Protein AF-A0A933VSG5-F1 (afdb_monomer)

Nearest PDB structures (foldseek):
  2kna-assembly1_A  TM=1.760E-01  e=7.085E+00  Homo sapiens

Mean predicted aligned error: 4.63 Å

Solvent-accessible surface area (backbone atoms only — not comparable to full-atom values): 6230 Å² total; per-residue (Å²): 77,74,54,62,75,73,73,94,55,78,38,62,72,54,83,40,84,48,96,75,25,53,80,78,60,70,47,81,47,76,31,59,65,32,56,52,56,51,50,56,51,40,52,54,43,26,74,76,70,74,48,83,77,66,56,62,94,71,57,54,89,62,60,84,60,87,97,70,75,95,78,81,82,81,76,78,75,97,70,90,74,92,44,65,59,57,56,48,54,55,62,75,74,109

Secondary structure (DSSP, 8-state):
-EEES--SSGGGSS-S-STTS----EEE--STTHHHHHHHHHHHHHHHHS----STTTS------TT----------S-SS--HHHHHHHHHH-

pLDDT: mean 91.61, std 5.75, range [72.31, 97.94]

Foldseek 3Di:
DKDWDDDPDPLDVDPPPDPSHDDIDMDDDAFPQVQVVLVVVQVVCCVVPVDGDDDCVSRNDGDHDPPDDDDDDADFDPDPDDGPVNVVVVVVVD

Radius of gyration: 16.52 Å; Cα contacts (8 Å, |Δi|>4): 83; chains: 1; bounding box: 40×34×36 Å

Sequence (94 aa):
GMTGGVGIADEWTGDAQDPDHWRDTHVRVTGPIVRGLQGAFAEHWLEATGQVLVGPDHLPELEERDGGGPMQLVRSKAGVGDTNVEALYFLALA

Structure (mmCIF, N/CA/C/O backbone):
data_AF-A0A933VSG5-F1
#
_entry.id   AF-A0A933VSG5-F1
#
loop_
_atom_site.group_PDB
_atom_site.id
_atom_site.type_symbol
_atom_site.label_atom_id
_atom_site.label_alt_id
_atom_site.label_comp_id
_atom_site.label_asym_id
_atom_site.label_entity_id
_atom_site.label_seq_id
_atom_site.pdbx_PDB_ins_code
_atom_site.Cartn_x
_atom_site.Cartn_y
_atom_site.Cartn_z
_atom_site.occupancy
_atom_site.B_iso_or_equiv
_atom_site.auth_seq_id
_atom_site.auth_comp_id
_atom_site.auth_asym_id
_atom_site.auth_atom_id
_atom_site.pdbx_PDB_model_num
ATOM 1 N N . GLY A 1 1 ? -7.357 -6.155 1.293 1.00 92.69 1 GLY A N 1
ATOM 2 C CA . GLY A 1 1 ? -6.569 -5.187 0.516 1.00 92.69 1 GLY A CA 1
ATOM 3 C C . GLY A 1 1 ? -5.420 -5.902 -0.155 1.00 92.69 1 GLY A C 1
ATOM 4 O O . GLY A 1 1 ? -5.040 -6.975 0.301 1.00 92.69 1 GLY A O 1
ATOM 5 N N . MET A 1 2 ? -4.906 -5.320 -1.229 1.00 94.62 2 MET A N 1
ATOM 6 C CA . MET A 1 2 ? -3.770 -5.822 -2.000 1.00 94.62 2 MET A CA 1
ATOM 7 C C . MET A 1 2 ? -2.713 -4.710 -2.067 1.00 94.62 2 MET A C 1
ATOM 9 O O . MET A 1 2 ? -3.091 -3.539 -2.136 1.00 94.62 2 MET A O 1
ATOM 13 N N . THR A 1 3 ? -1.427 -5.045 -1.981 1.00 94.25 3 THR A N 1
ATOM 14 C CA . THR A 1 3 ? -0.311 -4.095 -2.138 1.00 94.25 3 THR A CA 1
ATOM 15 C C . THR A 1 3 ? 0.960 -4.822 -2.588 1.00 94.25 3 THR A C 1
ATOM 17 O O . THR A 1 3 ? 1.130 -6.004 -2.296 1.00 94.25 3 THR A O 1
ATOM 20 N N . GLY A 1 4 ? 1.847 -4.129 -3.297 1.00 92.69 4 GLY A N 1
ATOM 21 C CA . GLY A 1 4 ? 3.075 -4.665 -3.894 1.00 92.69 4 GLY A CA 1
ATOM 22 C C . GLY A 1 4 ? 3.361 -3.978 -5.229 1.00 92.69 4 GLY A C 1
ATOM 23 O O . GLY A 1 4 ? 2.722 -2.970 -5.527 1.00 92.69 4 GLY A O 1
ATOM 24 N N . GLY A 1 5 ? 4.282 -4.512 -6.031 1.00 91.75 5 GLY A N 1
ATOM 25 C CA . GLY A 1 5 ? 4.675 -3.876 -7.296 1.00 91.75 5 GLY A CA 1
ATOM 26 C C . GLY A 1 5 ? 3.906 -4.337 -8.541 1.00 91.75 5 GLY A C 1
ATOM 27 O O . GLY A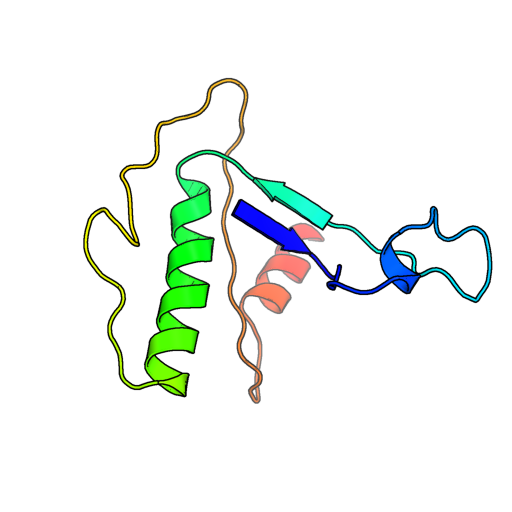 1 5 ? 4.013 -3.697 -9.585 1.00 91.75 5 GLY A O 1
ATOM 28 N N . VAL A 1 6 ? 3.070 -5.381 -8.429 1.00 93.31 6 VAL A N 1
ATOM 29 C CA . VAL A 1 6 ? 2.296 -5.908 -9.568 1.00 93.31 6 VAL A CA 1
ATOM 30 C C . VAL A 1 6 ? 1.364 -4.852 -10.183 1.00 93.31 6 VAL A C 1
ATOM 32 O O . VAL A 1 6 ? 0.615 -4.167 -9.480 1.00 93.31 6 VAL A O 1
ATOM 35 N N . GLY A 1 7 ? 1.391 -4.754 -11.509 1.00 91.19 7 GLY A N 1
ATOM 36 C CA . GLY A 1 7 ? 0.433 -4.002 -12.317 1.00 91.19 7 GLY A CA 1
ATOM 37 C C . GLY A 1 7 ? -0.654 -4.904 -12.912 1.00 91.19 7 GLY A C 1
ATOM 38 O O . GLY A 1 7 ? -0.728 -6.095 -12.620 1.00 91.19 7 GLY A O 1
ATOM 39 N N . ILE A 1 8 ? -1.497 -4.330 -13.775 1.00 92.31 8 ILE A N 1
ATOM 40 C CA . ILE A 1 8 ? -2.486 -5.075 -14.570 1.00 92.31 8 ILE A CA 1
ATOM 41 C C . ILE A 1 8 ? -1.992 -5.090 -16.018 1.00 92.31 8 ILE A C 1
ATOM 43 O O . ILE A 1 8 ? -2.252 -4.144 -16.760 1.00 92.31 8 ILE A O 1
ATOM 47 N N . ALA A 1 9 ? -1.229 -6.121 -16.381 1.00 94.44 9 ALA A N 1
ATOM 48 C CA . ALA A 1 9 ? -0.666 -6.308 -17.718 1.00 94.44 9 ALA A CA 1
ATOM 49 C C . ALA A 1 9 ? -0.239 -7.776 -17.930 1.00 94.44 9 ALA A C 1
ATOM 51 O O . ALA A 1 9 ? -0.110 -8.519 -16.951 1.00 94.44 9 ALA A O 1
ATOM 52 N N . ASP A 1 10 ? -0.031 -8.190 -19.183 1.00 96.31 10 ASP A N 1
ATOM 53 C CA . ASP A 1 10 ? 0.269 -9.586 -19.544 1.00 96.31 10 ASP A CA 1
ATOM 54 C C . ASP A 1 10 ? 1.628 -10.051 -18.988 1.00 96.31 10 ASP A C 1
ATOM 56 O O . ASP A 1 10 ? 1.770 -11.199 -18.564 1.00 96.31 10 ASP A O 1
ATOM 60 N N . GLU A 1 11 ? 2.592 -9.139 -18.867 1.00 96.00 11 GLU A N 1
ATOM 61 C CA . GLU A 1 11 ? 3.937 -9.368 -18.325 1.00 96.00 11 GLU A CA 1
ATOM 62 C C . GLU A 1 11 ? 3.912 -9.873 -16.870 1.00 96.00 11 GLU A C 1
ATOM 64 O O . GLU A 1 11 ? 4.854 -10.515 -16.406 1.00 96.00 11 GLU A O 1
ATOM 69 N N . TRP A 1 12 ? 2.819 -9.619 -16.142 1.00 95.06 12 TRP A N 1
ATOM 70 C CA . TRP A 1 12 ? 2.622 -10.048 -14.755 1.00 95.06 12 TRP A CA 1
ATOM 71 C C . TRP A 1 12 ? 1.937 -11.411 -14.604 1.00 95.06 12 TRP A C 1
ATOM 73 O O . TRP A 1 12 ? 1.703 -11.856 -13.481 1.00 95.06 12 TRP A O 1
ATOM 83 N N . THR A 1 13 ? 1.579 -12.072 -15.706 1.00 94.12 13 THR A N 1
ATOM 84 C CA . THR A 1 13 ? 0.827 -13.340 -15.675 1.00 94.12 13 THR A CA 1
ATOM 85 C C . THR A 1 13 ? 1.712 -14.587 -15.612 1.00 94.12 13 THR A C 1
ATOM 87 O O . THR A 1 13 ? 1.201 -15.689 -15.408 1.00 94.12 13 THR A O 1
ATOM 90 N N . GLY A 1 14 ? 3.027 -14.418 -15.768 1.00 91.88 14 GLY A N 1
ATOM 91 C CA . GLY A 1 14 ? 4.012 -15.499 -15.735 1.00 91.88 14 GLY A CA 1
ATOM 92 C C . GLY A 1 14 ? 4.626 -15.751 -14.357 1.00 91.88 14 GLY A C 1
ATOM 93 O O . GLY A 1 14 ? 4.284 -15.121 -13.361 1.00 91.88 14 GLY A O 1
ATOM 94 N N . ASP A 1 15 ? 5.590 -16.665 -14.331 1.00 93.88 15 ASP A N 1
ATOM 95 C CA . ASP A 1 15 ? 6.417 -17.046 -13.178 1.00 93.88 15 ASP A CA 1
ATOM 96 C C . ASP A 1 15 ? 7.857 -16.516 -13.322 1.00 93.88 15 ASP A C 1
ATOM 98 O O . ASP A 1 15 ? 8.833 -17.178 -12.970 1.00 93.88 15 ASP A O 1
ATOM 102 N N . ALA A 1 16 ? 8.005 -15.329 -13.928 1.00 93.12 16 ALA A N 1
ATOM 103 C CA . ALA A 1 16 ? 9.299 -14.715 -14.247 1.00 93.12 16 ALA A CA 1
ATOM 104 C C . ALA A 1 16 ? 10.291 -15.675 -14.941 1.00 93.12 16 ALA A C 1
ATOM 106 O O . ALA A 1 16 ? 11.503 -15.634 -14.711 1.00 93.12 16 ALA A O 1
ATOM 107 N N . GLN A 1 17 ? 9.762 -16.582 -15.761 1.00 95.38 17 GLN A 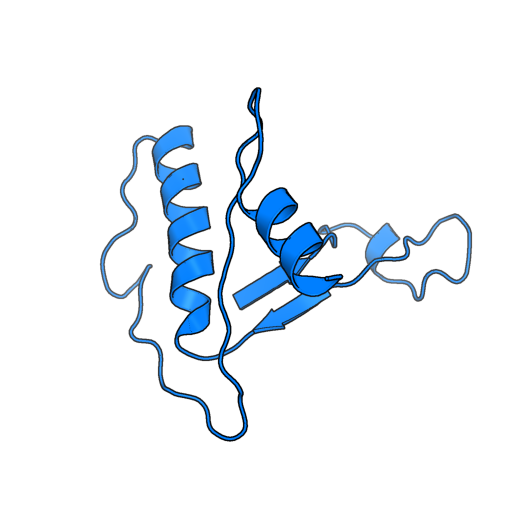N 1
ATOM 108 C CA . GLN A 1 17 ? 10.507 -17.695 -16.341 1.00 95.38 17 GLN A CA 1
ATOM 109 C C . GLN A 1 17 ? 11.369 -17.296 -17.547 1.00 95.38 17 GLN A C 1
ATOM 111 O O . GLN A 1 17 ? 12.237 -18.060 -17.970 1.00 95.38 17 GLN A O 1
ATOM 116 N N . ASP A 1 18 ? 11.116 -16.121 -18.119 1.00 96.31 18 ASP A N 1
ATOM 117 C CA . ASP A 1 18 ? 11.762 -15.601 -19.318 1.00 96.31 18 ASP A CA 1
ATOM 118 C C . ASP A 1 18 ? 11.790 -14.053 -19.288 1.00 96.31 18 ASP A C 1
ATOM 120 O O . ASP A 1 18 ? 11.199 -13.447 -18.391 1.00 96.31 18 ASP A O 1
ATOM 124 N N . PRO A 1 19 ? 12.500 -13.390 -20.223 1.00 96.50 19 PRO A N 1
ATOM 125 C CA . PRO A 1 19 ? 12.622 -11.929 -20.241 1.00 96.50 19 PRO A CA 1
ATOM 126 C C . PRO A 1 19 ? 11.319 -11.151 -20.471 1.00 96.50 19 PRO A C 1
ATOM 128 O O . PRO A 1 19 ? 11.301 -9.950 -20.204 1.00 96.50 19 PRO A O 1
ATOM 131 N N . ASP A 1 20 ? 10.260 -11.801 -20.960 1.00 97.06 20 ASP A N 1
ATOM 132 C CA . ASP A 1 20 ? 8.976 -11.158 -21.249 1.00 97.06 20 ASP A CA 1
ATOM 133 C C . ASP A 1 20 ? 8.059 -11.124 -20.010 1.00 97.06 20 ASP A C 1
ATOM 135 O O . ASP A 1 20 ? 7.037 -10.438 -20.019 1.00 97.06 20 ASP A O 1
ATOM 139 N N . HIS A 1 21 ? 8.429 -11.811 -18.918 1.00 97.12 21 HIS A N 1
ATOM 140 C CA . HIS A 1 21 ? 7.629 -11.888 -17.692 1.00 97.12 21 HIS A CA 1
ATOM 141 C C . HIS A 1 21 ? 8.362 -11.315 -16.477 1.00 97.12 21 HIS A C 1
ATOM 143 O O . HIS A 1 21 ? 9.528 -11.611 -16.208 1.00 97.12 21 HIS A O 1
ATOM 149 N N . TRP A 1 22 ? 7.664 -10.489 -15.701 1.00 95.75 22 TRP A N 1
ATOM 150 C CA . TRP A 1 22 ? 8.268 -9.726 -14.612 1.00 95.75 22 TRP A CA 1
ATOM 151 C C . TRP A 1 22 ? 8.227 -10.467 -13.273 1.00 95.75 22 TRP A C 1
ATOM 153 O O . TRP A 1 22 ? 7.230 -11.080 -12.894 1.00 95.75 22 TRP A O 1
ATOM 163 N N . ARG A 1 23 ? 9.323 -10.352 -12.510 1.00 94.88 23 ARG A N 1
ATOM 164 C CA . ARG A 1 23 ? 9.426 -10.850 -11.131 1.00 94.88 23 ARG A CA 1
ATOM 165 C C . ARG A 1 23 ? 9.083 -9.751 -10.133 1.00 94.88 23 ARG A C 1
ATOM 167 O O . ARG A 1 23 ? 9.794 -8.751 -10.070 1.00 94.88 23 ARG A O 1
ATOM 174 N N . ASP A 1 24 ? 8.099 -9.981 -9.269 1.00 94.38 24 ASP A N 1
ATOM 175 C CA . ASP A 1 24 ? 7.734 -9.049 -8.190 1.00 94.38 24 ASP A CA 1
ATOM 176 C C . ASP A 1 24 ? 7.088 -9.792 -7.016 1.00 94.38 24 ASP A C 1
ATOM 178 O O . ASP A 1 24 ? 6.939 -11.013 -7.021 1.00 94.38 24 ASP A O 1
ATOM 182 N N . THR A 1 25 ? 6.777 -9.067 -5.951 1.00 93.38 25 THR A N 1
ATOM 183 C CA . THR A 1 25 ? 6.108 -9.546 -4.751 1.00 93.38 25 THR A CA 1
ATOM 184 C C . THR A 1 25 ? 4.841 -8.737 -4.526 1.00 93.38 25 THR A C 1
ATOM 186 O O . THR A 1 25 ? 4.862 -7.518 -4.352 1.00 93.38 25 THR A O 1
ATOM 189 N N . HIS A 1 26 ? 3.723 -9.449 -4.464 1.00 94.06 26 HIS A N 1
ATOM 190 C CA . HIS A 1 26 ? 2.426 -8.875 -4.159 1.00 94.06 26 HIS A CA 1
ATOM 191 C C . HIS A 1 26 ? 1.818 -9.578 -2.953 1.00 94.06 26 HIS A C 1
ATOM 193 O O . HIS A 1 26 ? 1.899 -10.798 -2.817 1.00 94.06 26 HIS A O 1
ATOM 199 N N . VAL A 1 27 ? 1.219 -8.804 -2.057 1.00 94.44 27 VAL A N 1
ATOM 200 C CA . VAL A 1 27 ? 0.715 -9.296 -0.779 1.00 94.44 27 VAL A CA 1
ATOM 201 C C . VAL A 1 27 ? -0.763 -8.973 -0.655 1.00 94.44 27 VAL A C 1
ATOM 203 O O . VAL A 1 27 ? -1.202 -7.831 -0.812 1.00 94.44 27 VAL A O 1
ATOM 206 N N . ARG A 1 28 ? -1.537 -9.999 -0.297 1.00 94.69 28 ARG A N 1
ATOM 207 C CA . ARG A 1 28 ? -2.915 -9.845 0.158 1.00 94.69 28 ARG A CA 1
ATOM 208 C C . ARG A 1 28 ? -2.935 -9.688 1.670 1.00 94.69 28 ARG A C 1
ATOM 210 O O . ARG A 1 28 ? -2.481 -10.570 2.389 1.00 94.69 28 ARG A O 1
ATOM 217 N N . VAL A 1 29 ? -3.554 -8.613 2.145 1.00 94.25 29 VAL A N 1
ATOM 218 C CA . VAL A 1 29 ? -3.803 -8.379 3.572 1.00 94.25 29 VAL A CA 1
ATOM 219 C C . VAL A 1 29 ? -5.299 -8.358 3.867 1.00 94.25 29 VAL A C 1
ATOM 221 O O . VAL A 1 29 ? -6.113 -7.888 3.062 1.00 94.25 29 VAL A O 1
ATOM 224 N N . THR A 1 30 ? -5.681 -8.866 5.033 1.00 94.62 30 T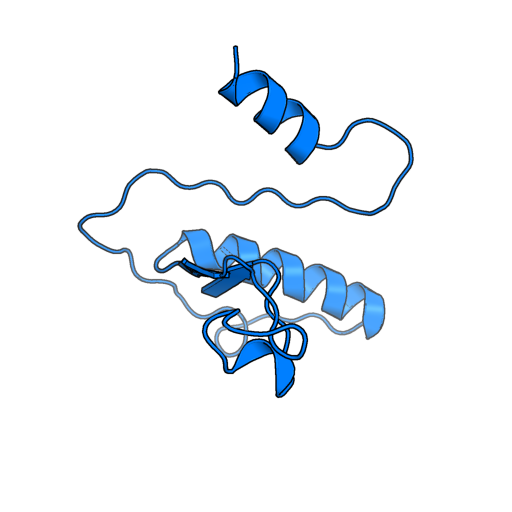HR A N 1
ATOM 2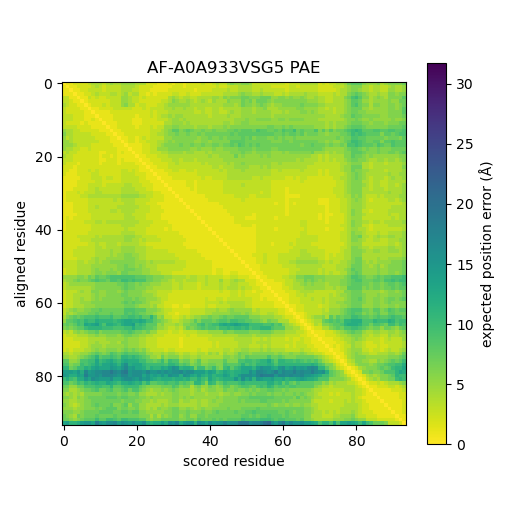25 C CA . THR A 1 30 ? -7.076 -8.946 5.488 1.00 94.62 30 THR A CA 1
ATOM 226 C C . THR A 1 30 ? -7.219 -8.405 6.902 1.00 94.62 30 THR A C 1
ATOM 228 O O . THR A 1 30 ? -6.250 -8.395 7.656 1.00 94.62 30 THR A O 1
ATOM 231 N N . GLY A 1 31 ? -8.433 -7.993 7.264 1.00 95.19 31 GLY A N 1
ATOM 232 C CA . GLY A 1 31 ? -8.737 -7.438 8.580 1.00 95.19 31 GLY A CA 1
ATOM 233 C C . GLY A 1 31 ? -8.534 -5.922 8.667 1.00 95.19 31 GLY A C 1
ATOM 234 O O . GLY A 1 31 ? -8.426 -5.255 7.629 1.00 95.19 31 GLY A O 1
ATOM 235 N N . PRO A 1 32 ? -8.457 -5.363 9.887 1.00 95.12 32 PRO A N 1
ATOM 236 C CA . PRO A 1 32 ? -8.462 -3.916 10.118 1.00 95.12 32 PRO A CA 1
ATOM 237 C C . PRO A 1 32 ? -7.351 -3.144 9.393 1.00 95.12 32 PRO A C 1
ATOM 239 O O . PRO A 1 32 ? -7.553 -1.994 9.004 1.00 95.12 32 PRO A O 1
ATOM 242 N N . ILE A 1 33 ? -6.208 -3.786 9.117 1.00 95.31 33 ILE A N 1
ATOM 243 C CA . ILE A 1 33 ? -5.088 -3.191 8.368 1.00 95.31 33 ILE A CA 1
ATOM 244 C C . ILE A 1 33 ? -5.494 -2.669 6.979 1.00 95.31 33 ILE A C 1
ATOM 246 O O . ILE A 1 33 ? -4.911 -1.710 6.471 1.00 95.31 33 ILE A O 1
ATOM 250 N N . VAL A 1 34 ? -6.541 -3.245 6.373 1.00 96.00 34 VAL A N 1
ATOM 251 C CA . VAL A 1 34 ? -7.074 -2.804 5.075 1.00 96.00 34 VAL A CA 1
ATOM 252 C C . VAL A 1 34 ? -7.557 -1.352 5.126 1.00 96.00 34 VAL A C 1
ATOM 254 O O . VAL A 1 34 ? -7.488 -0.667 4.103 1.00 96.00 34 VAL A O 1
ATOM 257 N N . ARG A 1 35 ? -7.949 -0.839 6.302 1.00 95.56 35 ARG A N 1
ATOM 258 C CA . ARG A 1 35 ? -8.341 0.565 6.471 1.00 95.56 35 ARG A CA 1
ATOM 259 C C . ARG A 1 35 ? -7.223 1.521 6.077 1.00 95.56 35 ARG A C 1
ATOM 261 O O . ARG A 1 35 ? -7.497 2.547 5.462 1.00 95.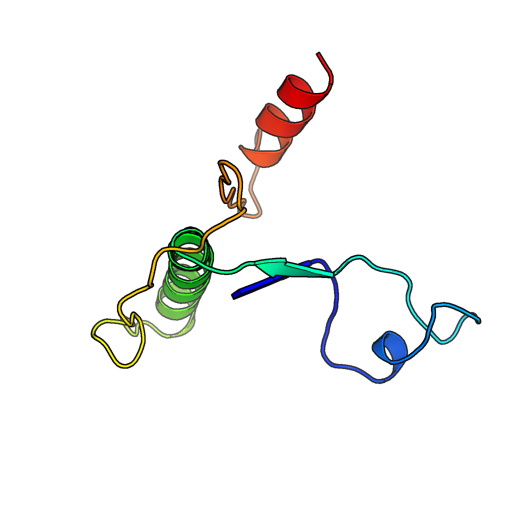56 35 ARG A O 1
ATOM 268 N N . GLY A 1 36 ? -5.972 1.180 6.386 1.00 94.75 36 GLY A N 1
ATOM 269 C CA . GLY A 1 36 ? -4.828 1.993 5.986 1.00 94.75 36 GLY A CA 1
ATOM 270 C C . GLY A 1 36 ? -4.728 2.121 4.463 1.00 94.75 36 GLY A C 1
ATOM 271 O O . GLY A 1 36 ? -4.499 3.217 3.954 1.00 94.75 36 GLY A O 1
ATOM 272 N N . LEU A 1 37 ? -4.936 1.015 3.735 1.00 95.38 37 LEU A N 1
ATOM 273 C CA . LEU A 1 37 ? -4.865 0.995 2.269 1.00 95.38 37 LEU A CA 1
ATOM 274 C C . LEU A 1 37 ? -6.000 1.822 1.658 1.00 95.38 37 LEU A C 1
ATOM 276 O O . LEU A 1 37 ? -5.765 2.611 0.747 1.00 95.38 37 LEU A O 1
ATOM 280 N N . GLN A 1 38 ? -7.213 1.693 2.203 1.00 95.75 38 GLN A N 1
ATOM 281 C CA . GLN A 1 38 ? -8.353 2.524 1.806 1.00 95.75 38 GLN A CA 1
ATOM 282 C C . GLN A 1 38 ? -8.083 4.010 2.053 1.00 95.75 38 GLN A C 1
ATOM 284 O O . GLN A 1 38 ? -8.377 4.826 1.189 1.00 95.75 38 GLN A O 1
ATOM 289 N N . GLY A 1 39 ? -7.482 4.363 3.194 1.00 94.12 39 GLY A N 1
ATOM 290 C CA . GLY A 1 39 ? -7.107 5.742 3.505 1.00 94.12 39 GLY A CA 1
ATOM 291 C C . GLY A 1 39 ? -6.057 6.305 2.544 1.00 94.12 39 GLY A C 1
ATOM 292 O O . GLY A 1 39 ? -6.195 7.436 2.091 1.00 94.12 39 GLY A O 1
ATOM 293 N N . ALA A 1 40 ? -5.039 5.514 2.183 1.00 93.38 40 ALA A N 1
ATOM 294 C CA . ALA A 1 40 ? -4.052 5.897 1.169 1.00 93.38 40 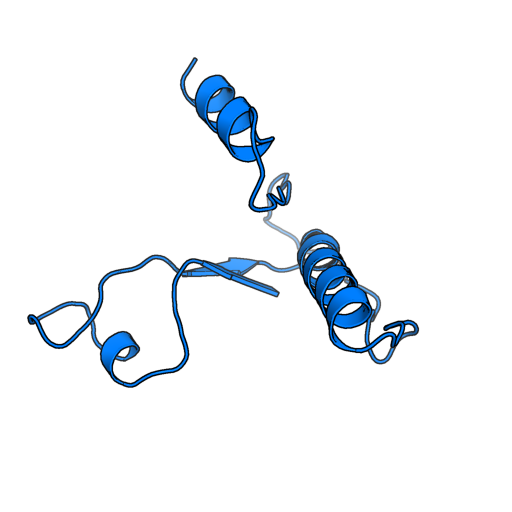ALA A CA 1
ATOM 295 C C . ALA A 1 40 ? -4.713 6.194 -0.185 1.00 93.38 40 ALA A C 1
ATOM 297 O O . ALA A 1 40 ? -4.454 7.229 -0.791 1.00 93.38 40 ALA A O 1
ATOM 298 N N . PHE A 1 41 ? -5.599 5.301 -0.631 1.00 94.38 41 PHE A N 1
ATOM 299 C CA . PHE A 1 41 ? -6.318 5.475 -1.886 1.00 94.38 41 PHE A CA 1
ATOM 300 C C . PHE A 1 41 ? -7.260 6.685 -1.850 1.00 94.38 41 PHE A C 1
ATOM 302 O O . PHE A 1 41 ? -7.260 7.481 -2.782 1.00 94.38 41 PHE A O 1
ATOM 309 N N . ALA A 1 42 ? -8.033 6.854 -0.774 1.00 95.56 42 ALA A N 1
ATOM 310 C CA . ALA A 1 42 ? -8.981 7.958 -0.634 1.00 95.56 42 ALA A CA 1
ATOM 311 C C . ALA A 1 42 ? -8.288 9.328 -0.636 1.00 95.56 42 ALA A C 1
ATOM 313 O O . ALA A 1 42 ? -8.822 10.278 -1.202 1.00 95.56 42 ALA A O 1
ATOM 314 N N . GLU A 1 43 ? -7.093 9.424 -0.049 1.00 93.31 43 GLU A N 1
ATOM 315 C CA . GLU A 1 43 ? -6.278 10.638 -0.085 1.00 93.31 43 GLU A CA 1
ATOM 316 C C . GLU A 1 43 ? -5.858 10.993 -1.518 1.00 93.31 43 GLU A C 1
ATOM 318 O O . GLU A 1 43 ? -6.084 12.119 -1.957 1.00 93.31 43 GLU A O 1
ATOM 323 N N . HIS A 1 44 ? -5.336 10.024 -2.279 1.00 93.81 44 HIS A N 1
ATOM 324 C CA . HIS A 1 44 ? -4.997 10.236 -3.690 1.00 93.81 44 HIS A CA 1
ATOM 325 C C . HIS A 1 44 ? -6.235 10.523 -4.551 1.00 93.81 44 HIS A C 1
ATOM 327 O O . HIS A 1 44 ? -6.171 11.337 -5.468 1.00 93.81 44 HIS A O 1
ATOM 333 N N . TRP A 1 45 ? -7.373 9.888 -4.258 1.00 96.50 45 TRP A N 1
ATOM 334 C CA . TRP A 1 45 ? -8.624 10.131 -4.975 1.00 96.50 45 TRP A CA 1
ATOM 335 C C . TRP A 1 45 ? -9.114 11.563 -4.780 1.00 96.50 45 TRP A C 1
ATOM 337 O O . TRP A 1 45 ? -9.478 12.229 -5.751 1.00 96.50 45 TRP A O 1
ATOM 347 N N . LEU A 1 46 ? -9.088 12.052 -3.539 1.00 96.25 46 LEU A N 1
ATOM 348 C CA . LEU A 1 46 ? -9.442 13.430 -3.220 1.00 96.25 46 LEU A CA 1
ATOM 349 C C . LEU A 1 46 ? -8.513 14.417 -3.931 1.00 96.25 46 LEU A C 1
ATOM 351 O O . LEU A 1 46 ? -8.996 15.384 -4.512 1.00 96.25 46 LEU A O 1
ATOM 355 N N . GLU A 1 47 ? -7.205 14.159 -3.927 1.00 94.75 47 GLU A N 1
ATOM 356 C CA . GLU A 1 47 ? -6.221 14.992 -4.625 1.00 94.75 47 GLU A CA 1
ATOM 357 C C . GLU A 1 47 ? -6.471 15.033 -6.141 1.00 94.75 47 GLU A C 1
ATOM 359 O O . GLU A 1 47 ? -6.461 16.105 -6.741 1.00 94.75 47 GLU A O 1
ATOM 364 N N . ALA A 1 48 ? -6.750 13.882 -6.757 1.00 97.25 48 ALA A N 1
ATOM 365 C CA . ALA A 1 48 ? -6.920 13.773 -8.203 1.00 97.25 48 ALA A CA 1
ATOM 366 C C . ALA A 1 48 ? -8.278 14.285 -8.713 1.00 97.25 48 ALA A C 1
ATOM 368 O O . ALA A 1 48 ? -8.370 14.767 -9.841 1.00 97.25 48 ALA A O 1
ATOM 369 N N . THR A 1 49 ? -9.345 14.147 -7.919 1.00 97.94 49 THR A N 1
ATOM 370 C CA . THR A 1 49 ? -10.730 14.361 -8.385 1.00 97.94 49 THR A CA 1
ATOM 371 C C . THR A 1 49 ? -11.483 15.460 -7.637 1.00 97.94 49 THR A C 1
ATOM 373 O O . THR A 1 49 ? -12.531 15.907 -8.100 1.00 97.94 49 THR A O 1
ATOM 376 N N . GLY A 1 50 ? -11.002 15.873 -6.462 1.00 97.69 50 GLY A N 1
ATOM 377 C CA . GLY A 1 50 ? -11.733 16.743 -5.538 1.00 97.69 50 GLY A CA 1
ATOM 378 C C . GLY A 1 50 ? -12.909 16.066 -4.819 1.00 97.69 50 GLY A C 1
ATOM 379 O O . GLY A 1 50 ? -13.611 16.725 -4.054 1.00 97.69 50 GLY A O 1
ATOM 380 N N . GLN A 1 51 ? -13.150 14.769 -5.041 1.00 97.56 51 GLN A N 1
ATOM 381 C CA . GLN A 1 51 ? -14.260 14.034 -4.435 1.00 97.56 51 GLN A CA 1
ATOM 382 C C . GLN A 1 51 ? -13.834 13.317 -3.152 1.00 97.56 51 GLN A C 1
ATOM 384 O O . GLN A 1 51 ? -12.773 12.701 -3.079 1.00 97.56 51 GLN A O 1
ATOM 389 N N . VAL A 1 52 ? -14.704 13.346 -2.143 1.00 96.50 52 VAL A N 1
ATOM 390 C CA . VAL A 1 52 ? -14.470 12.685 -0.854 1.00 96.50 52 VAL A CA 1
ATOM 391 C C . VAL A 1 52 ? -15.125 11.301 -0.863 1.00 96.50 52 VAL A C 1
ATOM 393 O O . VAL A 1 52 ? -16.339 11.192 -1.025 1.00 96.50 52 VAL A O 1
ATOM 396 N N . LEU A 1 53 ? -14.332 10.247 -0.646 1.00 96.00 53 LEU A N 1
ATOM 397 C CA . LEU A 1 53 ? -14.835 8.881 -0.475 1.00 96.00 53 LEU A CA 1
ATOM 398 C C . LEU A 1 53 ? -15.200 8.631 0.994 1.00 96.00 53 LEU A C 1
ATOM 400 O O . LEU A 1 53 ? -14.322 8.510 1.847 1.00 96.00 53 LEU A O 1
ATOM 404 N N . VAL A 1 54 ? -16.498 8.553 1.290 1.00 92.88 54 VAL A N 1
ATOM 405 C CA . VAL A 1 54 ? -17.035 8.326 2.643 1.00 92.88 54 VAL A CA 1
ATOM 406 C C . VAL A 1 54 ? -18.241 7.394 2.61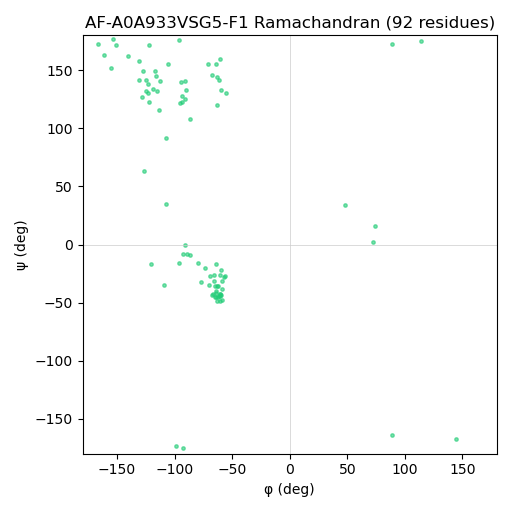8 1.00 92.88 54 VAL A C 1
ATOM 408 O O . VAL A 1 54 ? -18.881 7.214 1.588 1.00 92.88 54 VAL A O 1
ATOM 411 N N . GLY A 1 55 ? -18.574 6.836 3.781 1.00 93.06 55 GLY A N 1
ATOM 412 C CA . GLY A 1 55 ? -19.739 5.972 3.949 1.00 93.06 55 GLY A CA 1
ATOM 413 C C . GLY A 1 55 ? -19.449 4.491 3.686 1.00 93.06 55 GLY A C 1
ATOM 414 O O . GLY A 1 55 ? -18.347 4.133 3.266 1.00 93.06 55 GLY A O 1
ATOM 415 N N . PRO A 1 56 ? -20.430 3.618 3.965 1.00 92.31 56 PRO A N 1
ATOM 416 C CA . PRO A 1 56 ? -20.243 2.167 3.974 1.00 92.31 56 PRO A CA 1
ATOM 417 C C . PRO A 1 56 ? -19.911 1.579 2.596 1.00 92.31 56 PRO A C 1
ATOM 419 O O . PRO A 1 56 ? -19.217 0.569 2.533 1.00 92.31 56 PRO A O 1
ATOM 422 N N . ASP A 1 57 ? -20.323 2.232 1.507 1.00 92.94 57 ASP A N 1
ATOM 423 C CA . ASP A 1 57 ? -20.046 1.768 0.140 1.00 92.94 57 ASP A CA 1
ATOM 424 C C . ASP A 1 57 ? -18.558 1.887 -0.237 1.00 92.94 57 ASP A C 1
ATOM 426 O O . ASP A 1 57 ? -18.051 1.129 -1.063 1.00 92.94 57 ASP A O 1
ATOM 430 N N . HIS A 1 58 ? -17.833 2.824 0.383 1.00 93.06 58 HIS A N 1
ATOM 431 C CA . HIS A 1 58 ? -16.406 3.061 0.128 1.00 93.06 58 HIS A CA 1
ATOM 432 C C . HIS A 1 58 ? -15.516 2.618 1.292 1.00 93.06 58 HIS A C 1
ATOM 434 O O . HIS A 1 58 ? -14.397 2.140 1.098 1.00 93.06 58 HIS A O 1
ATOM 440 N N . LEU A 1 59 ? -16.020 2.769 2.514 1.00 93.25 59 LEU A N 1
ATOM 441 C CA . LEU A 1 59 ? -15.340 2.480 3.766 1.00 93.25 59 LEU A CA 1
ATOM 442 C C . LEU A 1 59 ? -16.204 1.532 4.617 1.00 93.25 59 LEU A C 1
ATOM 444 O O . LEU A 1 59 ? -16.598 1.908 5.723 1.00 93.25 59 LEU A O 1
ATOM 448 N N . PRO A 1 60 ? -16.466 0.296 4.152 1.00 94.12 60 PRO A N 1
ATOM 449 C CA . PRO A 1 60 ? -17.240 -0.676 4.918 1.00 94.12 60 PRO A CA 1
ATOM 450 C C . PRO A 1 60 ? -16.554 -0.995 6.244 1.00 94.12 60 PRO A C 1
ATOM 452 O O . PRO A 1 60 ? -15.344 -0.784 6.403 1.00 94.12 60 PRO A O 1
ATOM 455 N N . GLU A 1 61 ? -17.323 -1.509 7.197 1.00 94.19 61 GLU A N 1
ATOM 456 C CA . GLU A 1 61 ? -16.775 -2.062 8.430 1.00 94.19 61 GLU A CA 1
ATOM 457 C C . GLU A 1 61 ? -15.859 -3.252 8.110 1.00 94.19 61 GLU A C 1
ATOM 459 O O . GLU A 1 61 ? -16.098 -4.011 7.168 1.00 94.19 61 GLU A O 1
ATOM 464 N N . LEU A 1 62 ? -14.752 -3.362 8.842 1.00 94.25 62 LEU A N 1
ATOM 465 C CA . LEU A 1 62 ? -13.747 -4.393 8.615 1.00 94.25 62 LEU A CA 1
ATOM 466 C C . LEU A 1 62 ? -13.731 -5.321 9.818 1.00 94.25 62 LEU A C 1
ATOM 468 O O . LEU A 1 62 ? -13.371 -4.899 10.913 1.00 94.25 62 LEU A O 1
ATOM 472 N N . GLU A 1 63 ? -14.087 -6.578 9.588 1.00 93.31 63 GLU A N 1
ATOM 473 C CA . GLU A 1 63 ? -14.042 -7.611 10.617 1.00 93.31 63 GLU A CA 1
ATOM 474 C C . GLU A 1 63 ? -12.601 -7.924 11.032 1.00 93.31 63 GLU A C 1
ATOM 476 O O . GLU A 1 63 ? -11.671 -7.916 10.212 1.00 93.31 63 GLU A O 1
ATOM 481 N N . GLU A 1 64 ? -12.421 -8.249 12.310 1.00 91.31 64 GLU A N 1
ATOM 482 C CA . GLU A 1 64 ? -11.176 -8.827 12.802 1.00 91.31 64 GLU A CA 1
ATOM 483 C C . GLU A 1 64 ? -10.918 -10.201 12.167 1.00 91.31 64 GLU A C 1
ATOM 485 O O . GLU A 1 64 ? -11.823 -10.879 11.677 1.00 91.31 64 GLU A O 1
ATOM 490 N N . ARG A 1 65 ? -9.643 -10.598 12.107 1.00 90.25 65 ARG A N 1
ATOM 491 C CA . ARG A 1 65 ? -9.224 -11.870 11.511 1.00 90.25 65 ARG A CA 1
ATOM 492 C C . ARG A 1 65 ? -8.339 -12.620 12.491 1.00 90.25 65 ARG A C 1
ATOM 494 O O . ARG A 1 65 ? -7.321 -12.084 12.926 1.00 90.25 65 ARG A O 1
ATOM 501 N N . ASP A 1 66 ? -8.708 -13.864 12.766 1.00 89.50 66 ASP A N 1
ATOM 502 C CA . ASP A 1 66 ? -7.930 -14.760 13.618 1.00 89.50 66 ASP A CA 1
ATOM 503 C C . ASP A 1 66 ? -6.635 -15.218 12.935 1.00 89.50 66 ASP A C 1
ATOM 505 O O . ASP A 1 66 ? -6.534 -15.267 11.706 1.00 89.50 66 ASP A O 1
ATOM 509 N N . GLY A 1 67 ? -5.638 -15.589 13.744 1.00 86.88 67 GLY A N 1
ATOM 510 C CA . GLY A 1 67 ? -4.378 -16.162 13.256 1.00 86.88 67 GLY A CA 1
ATOM 511 C C . GLY A 1 67 ? -3.421 -15.161 12.596 1.00 86.88 67 GLY A C 1
ATOM 512 O O . GLY A 1 67 ? -2.495 -15.576 11.903 1.00 86.88 67 GLY A O 1
ATOM 513 N N . GLY A 1 68 ? -3.639 -13.856 12.794 1.00 87.44 68 GLY A N 1
ATOM 514 C CA . GLY A 1 68 ? -2.758 -12.781 12.335 1.00 87.44 68 GLY A CA 1
ATOM 515 C C . GLY A 1 68 ? -1.774 -12.282 13.400 1.00 87.44 68 GLY A C 1
ATOM 516 O O . GLY A 1 68 ? -1.819 -12.683 14.561 1.00 87.44 68 GLY A O 1
ATOM 517 N N . GLY A 1 69 ? -0.895 -11.366 12.993 1.00 91.12 69 GLY A N 1
ATOM 518 C CA . GLY A 1 69 ? -0.013 -10.613 13.887 1.00 91.12 69 GLY A CA 1
ATOM 519 C C . GLY A 1 69 ? -0.222 -9.101 13.751 1.00 91.12 69 GLY A C 1
ATOM 520 O O . GLY A 1 69 ? -0.934 -8.660 12.841 1.00 91.12 69 GLY A O 1
ATOM 521 N N . PRO A 1 70 ? 0.401 -8.295 14.629 1.00 90.62 70 PRO A N 1
ATOM 522 C CA . PRO A 1 70 ? 0.400 -6.844 14.495 1.00 90.62 70 PRO A CA 1
ATOM 523 C C . PRO A 1 70 ? 0.938 -6.430 13.123 1.00 90.62 70 PRO A C 1
ATOM 525 O O . PRO A 1 70 ? 1.996 -6.889 12.695 1.00 90.62 70 PRO A O 1
ATOM 528 N N . MET A 1 71 ? 0.207 -5.557 12.436 1.00 92.19 71 MET A N 1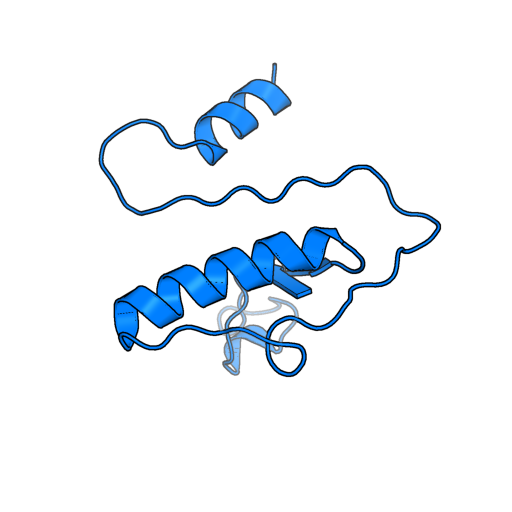
ATOM 529 C CA . MET A 1 71 ? 0.597 -5.022 11.135 1.00 92.19 71 MET A CA 1
ATOM 530 C C . MET A 1 71 ? 0.468 -3.505 11.146 1.00 92.19 71 MET A C 1
ATOM 532 O O . MET A 1 71 ? -0.492 -2.957 11.687 1.00 92.19 71 MET A O 1
ATOM 536 N N . GLN A 1 72 ? 1.412 -2.836 10.493 1.00 91.50 72 GLN A N 1
ATOM 537 C CA . GLN A 1 72 ? 1.386 -1.397 10.282 1.00 91.50 72 GLN A CA 1
ATOM 538 C C . GLN A 1 72 ? 1.500 -1.107 8.791 1.00 91.50 72 GLN A C 1
ATOM 540 O O . GLN A 1 72 ? 2.369 -1.643 8.107 1.00 91.50 72 GLN A O 1
ATOM 545 N N . LEU A 1 73 ? 0.626 -0.232 8.294 1.00 91.94 73 LEU A N 1
ATOM 546 C CA . LEU A 1 73 ? 0.781 0.331 6.964 1.00 91.94 73 LEU A CA 1
ATOM 547 C C . LEU A 1 73 ? 1.603 1.610 7.063 1.00 91.94 73 LEU A C 1
ATOM 549 O O . LEU A 1 73 ? 1.298 2.495 7.862 1.00 91.94 73 LEU A O 1
ATOM 553 N N . VAL A 1 74 ? 2.593 1.725 6.189 1.00 90.19 74 VAL A N 1
ATOM 554 C CA . VAL A 1 74 ? 3.420 2.918 6.051 1.00 90.19 74 VAL A CA 1
ATOM 555 C C . VAL A 1 74 ? 3.164 3.500 4.673 1.00 90.19 74 VAL A C 1
ATOM 557 O O . VAL A 1 74 ? 3.146 2.779 3.678 1.00 90.19 74 VAL A O 1
ATOM 560 N N . ARG A 1 75 ? 2.933 4.808 4.625 1.00 84.81 75 ARG A N 1
ATOM 561 C CA . ARG A 1 75 ? 2.727 5.553 3.384 1.00 84.81 75 ARG A CA 1
ATOM 562 C C . ARG A 1 75 ? 3.906 6.493 3.192 1.00 84.81 75 ARG A C 1
ATOM 564 O O . ARG A 1 75 ? 4.349 7.114 4.159 1.00 84.81 75 ARG A O 1
ATOM 571 N N . SER A 1 76 ? 4.349 6.620 1.951 1.00 82.00 76 SER A N 1
ATOM 572 C CA . SER A 1 76 ? 5.357 7.591 1.537 1.00 82.00 76 SER A CA 1
ATOM 573 C C . SER A 1 76 ? 4.824 8.387 0.357 1.00 82.00 76 SER A C 1
ATOM 575 O O . SER A 1 76 ? 4.048 7.872 -0.446 1.00 82.00 76 SER A O 1
ATOM 577 N N . LYS A 1 77 ? 5.252 9.643 0.260 1.00 74.81 77 LYS A N 1
ATOM 578 C CA . LYS A 1 77 ? 5.012 10.509 -0.895 1.00 74.81 77 LYS A CA 1
ATOM 579 C C . LYS A 1 77 ? 6.355 10.871 -1.511 1.00 74.81 77 LYS A C 1
ATOM 581 O O . LYS A 1 77 ? 7.348 10.958 -0.791 1.00 74.81 77 LYS A O 1
ATOM 586 N N . ALA A 1 78 ? 6.380 11.084 -2.823 1.00 74.06 78 ALA A N 1
ATOM 587 C CA . ALA A 1 78 ? 7.562 11.624 -3.481 1.00 74.06 78 ALA A CA 1
ATOM 588 C C . ALA A 1 78 ? 7.826 13.039 -2.939 1.00 74.06 78 ALA A C 1
ATOM 590 O O . ALA A 1 78 ? 6.967 13.915 -3.028 1.00 74.06 78 ALA A O 1
ATOM 591 N N . GLY A 1 79 ? 8.992 13.246 -2.335 1.00 74.81 79 GLY A N 1
ATOM 592 C CA . GLY A 1 79 ? 9.368 14.497 -1.687 1.00 74.81 79 GLY A CA 1
ATOM 593 C C . GLY A 1 79 ? 10.864 14.538 -1.393 1.00 74.81 79 GLY A C 1
ATOM 594 O O . GLY A 1 79 ? 11.568 13.551 -1.593 1.00 74.81 79 GLY A O 1
ATOM 595 N N . VAL A 1 80 ? 11.350 15.696 -0.947 1.00 72.31 80 VAL A N 1
ATOM 596 C CA . VAL A 1 80 ? 12.744 15.875 -0.517 1.00 72.31 80 VAL A CA 1
ATOM 597 C C . VAL A 1 80 ? 12.828 15.669 0.994 1.00 72.31 80 VAL A C 1
ATOM 599 O O . VAL A 1 80 ? 12.095 16.324 1.733 1.00 72.31 80 VAL A O 1
ATOM 602 N N . GLY A 1 81 ? 13.742 14.804 1.435 1.00 76.69 81 GLY A N 1
ATOM 603 C CA . GLY A 1 81 ? 13.970 14.466 2.843 1.00 76.69 81 GLY A CA 1
ATOM 604 C C . GLY A 1 81 ? 13.613 13.017 3.176 1.00 76.69 81 GLY A C 1
ATOM 605 O O . GLY A 1 81 ? 13.111 12.283 2.323 1.00 76.69 81 GLY A O 1
ATOM 606 N N . ASP A 1 82 ? 13.887 12.627 4.419 1.00 77.00 82 ASP A N 1
ATOM 607 C CA . ASP A 1 82 ? 13.702 11.257 4.896 1.00 77.00 82 ASP A CA 1
ATOM 608 C C . ASP A 1 82 ? 12.226 10.839 4.850 1.00 77.00 82 ASP A C 1
ATOM 610 O O . ASP A 1 82 ? 11.313 11.624 5.139 1.00 77.00 82 ASP A O 1
ATOM 614 N N . THR A 1 83 ? 11.979 9.569 4.528 1.00 83.81 83 THR A N 1
ATOM 615 C CA . THR A 1 83 ? 10.622 9.002 4.535 1.00 83.81 83 THR A CA 1
ATOM 616 C C . THR A 1 83 ? 10.396 8.083 5.733 1.00 83.81 83 THR A C 1
ATOM 618 O O . THR A 1 83 ? 11.318 7.456 6.251 1.00 83.81 83 THR A O 1
ATOM 621 N N . ASN A 1 84 ? 9.136 7.916 6.144 1.00 83.50 84 ASN A N 1
ATOM 622 C CA . ASN A 1 84 ? 8.792 6.955 7.200 1.00 83.50 84 ASN A CA 1
ATOM 623 C C . ASN A 1 84 ? 9.209 5.516 6.844 1.00 83.50 84 ASN A C 1
ATOM 625 O O . ASN A 1 84 ? 9.540 4.737 7.733 1.00 83.50 84 ASN A O 1
ATOM 629 N N . VAL A 1 85 ? 9.192 5.159 5.553 1.00 86.12 85 VAL A N 1
ATOM 630 C CA . VAL A 1 85 ? 9.640 3.837 5.084 1.00 86.12 85 VAL A CA 1
ATOM 631 C C . VAL A 1 85 ? 11.144 3.676 5.276 1.00 86.12 85 VAL A C 1
ATOM 633 O O . VAL A 1 85 ? 11.577 2.636 5.757 1.00 86.12 85 VAL A O 1
ATOM 636 N N . GLU A 1 86 ? 11.927 4.703 4.954 1.00 85.44 86 GLU A N 1
ATOM 637 C CA . GLU A 1 86 ? 13.377 4.705 5.156 1.00 85.44 86 GLU A CA 1
ATOM 638 C C . GLU A 1 86 ? 13.740 4.544 6.638 1.00 85.44 86 GLU A C 1
ATOM 640 O O . GLU A 1 86 ? 14.509 3.651 6.991 1.00 85.44 86 GLU A O 1
ATOM 645 N N . ALA A 1 87 ? 13.112 5.327 7.520 1.00 86.44 87 ALA A N 1
ATOM 646 C CA . ALA A 1 87 ? 13.340 5.229 8.961 1.00 86.44 87 ALA A CA 1
ATOM 647 C C . ALA A 1 87 ? 12.999 3.832 9.515 1.00 86.44 87 ALA A C 1
ATOM 649 O O . ALA A 1 87 ? 13.757 3.268 10.306 1.00 86.44 87 ALA A O 1
ATOM 650 N N . LEU A 1 88 ? 11.877 3.248 9.083 1.00 89.00 88 LEU A N 1
ATOM 651 C CA . LEU A 1 88 ? 11.460 1.913 9.519 1.00 89.00 88 LEU A CA 1
ATOM 652 C C . LEU A 1 88 ? 12.347 0.804 8.960 1.00 89.00 88 LEU A C 1
ATOM 654 O O . LEU A 1 88 ? 12.603 -0.173 9.659 1.00 89.00 88 LEU A O 1
ATOM 658 N N . TYR A 1 89 ? 12.837 0.955 7.732 1.00 88.56 89 TYR A N 1
ATOM 659 C CA . TYR A 1 89 ? 13.776 0.009 7.146 1.00 88.56 89 TYR A CA 1
ATOM 660 C C . TYR A 1 89 ? 15.082 -0.037 7.945 1.00 88.56 89 TYR A C 1
ATOM 662 O O . TYR A 1 89 ? 15.548 -1.121 8.292 1.00 88.56 89 TYR A O 1
ATOM 670 N N . PHE A 1 90 ? 15.632 1.124 8.317 1.00 90.88 90 PHE A N 1
ATOM 671 C CA . PHE A 1 90 ? 16.817 1.176 9.173 1.00 90.88 90 PHE A CA 1
ATOM 672 C C . PHE A 1 90 ? 16.560 0.606 10.572 1.00 90.88 90 PHE A C 1
ATOM 674 O O . PHE A 1 90 ? 17.403 -0.129 11.079 1.00 90.88 90 PHE A O 1
ATOM 681 N N . LEU A 1 91 ? 15.395 0.876 11.171 1.00 90.56 91 LEU A N 1
ATOM 682 C CA . LEU A 1 91 ? 15.027 0.305 12.471 1.00 90.56 91 LEU A CA 1
ATOM 683 C C . LEU A 1 91 ? 14.918 -1.227 12.430 1.00 90.56 91 LEU A C 1
ATOM 685 O O . LEU A 1 91 ? 15.255 -1.881 13.407 1.00 90.56 91 LEU A O 1
ATOM 689 N N . ALA A 1 92 ? 14.449 -1.801 11.320 1.00 89.62 92 ALA A N 1
ATOM 690 C CA . ALA A 1 92 ? 14.273 -3.246 11.180 1.00 89.62 92 ALA A CA 1
ATOM 691 C C . ALA A 1 92 ? 15.592 -4.022 11.005 1.00 89.62 92 ALA A C 1
ATOM 693 O O . ALA A 1 92 ? 15.610 -5.235 11.207 1.00 89.62 92 ALA A O 1
ATOM 694 N N . LEU A 1 93 ? 16.668 -3.346 10.589 1.00 91.06 93 LEU A N 1
ATOM 695 C CA . LEU A 1 93 ? 17.989 -3.947 10.381 1.00 91.06 93 LEU A CA 1
ATOM 696 C C . LEU A 1 93 ? 18.943 -3.778 11.573 1.00 91.06 93 LEU A C 1
ATOM 698 O O . LEU A 1 93 ? 19.977 -4.447 11.598 1.00 91.06 93 LEU A O 1
ATOM 702 N N . ALA A 1 94 ? 18.634 -2.865 12.496 1.00 75.19 94 ALA A N 1
ATOM 703 C CA . ALA A 1 94 ? 19.428 -2.584 13.693 1.00 75.19 94 ALA A CA 1
ATOM 704 C C . ALA A 1 94 ? 19.216 -3.644 14.785 1.00 75.19 94 ALA A C 1
ATOM 706 O O . ALA A 1 94 ? 20.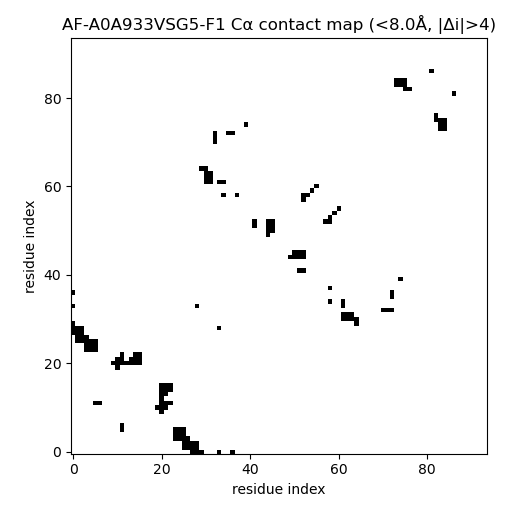218 -3.977 15.460 1.00 75.19 94 ALA A O 1
#